Protein AF-A0A9J6GX56-F1 (afdb_monomer_lite)

Structure (mmCIF, N/CA/C/O backbone):
data_AF-A0A9J6GX56-F1
#
_entry.id   AF-A0A9J6GX56-F1
#
loop_
_atom_site.group_PDB
_atom_site.id
_atom_site.type_symbol
_atom_site.label_atom_id
_atom_site.label_alt_id
_atom_site.label_comp_id
_atom_site.label_asym_id
_atom_site.label_entity_id
_atom_site.label_seq_id
_atom_site.pdbx_PDB_ins_code
_atom_site.Cartn_x
_atom_site.Cartn_y
_atom_site.Cartn_z
_atom_site.occupancy
_atom_site.B_iso_or_equiv
_atom_site.auth_seq_id
_atom_site.auth_comp_id
_atom_site.auth_asym_id
_atom_site.auth_atom_id
_atom_site.pdbx_PDB_model_num
ATOM 1 N N . MET A 1 1 ? -12.631 -11.053 -4.986 1.00 43.00 1 MET A N 1
ATOM 2 C CA . MET A 1 1 ? -11.706 -10.300 -4.105 1.00 43.00 1 MET A CA 1
ATOM 3 C C . MET A 1 1 ? -10.296 -10.501 -4.627 1.00 43.00 1 MET A C 1
ATOM 5 O O . MET A 1 1 ? -9.894 -11.648 -4.752 1.00 43.00 1 MET A O 1
ATOM 9 N N . ALA A 1 2 ? -9.572 -9.436 -4.987 1.00 54.12 2 ALA A N 1
ATOM 10 C CA . ALA A 1 2 ? -8.165 -9.582 -5.364 1.00 54.12 2 ALA A CA 1
ATOM 11 C C . ALA A 1 2 ? -7.345 -10.023 -4.132 1.00 54.12 2 ALA A C 1
ATOM 13 O O . ALA A 1 2 ? -7.615 -9.522 -3.033 1.00 54.12 2 ALA A O 1
ATOM 14 N N . PRO A 1 3 ? -6.383 -10.951 -4.280 1.00 64.25 3 PRO A N 1
ATOM 15 C CA . PRO A 1 3 ? -5.550 -11.397 -3.170 1.00 64.25 3 PRO A CA 1
ATOM 16 C C . PRO A 1 3 ? -4.777 -10.218 -2.565 1.00 64.25 3 PRO A C 1
ATOM 18 O O . PRO A 1 3 ? -4.327 -9.308 -3.265 1.00 64.25 3 PRO A O 1
ATOM 21 N N . ARG A 1 4 ? -4.659 -10.202 -1.232 1.00 69.62 4 ARG A N 1
ATOM 22 C CA . ARG A 1 4 ? -3.858 -9.196 -0.522 1.00 69.62 4 ARG A CA 1
ATOM 23 C C . ARG A 1 4 ? -2.380 -9.510 -0.751 1.00 69.62 4 ARG A C 1
ATOM 25 O O . ARG A 1 4 ? -1.972 -10.627 -0.458 1.00 69.62 4 ARG A O 1
ATOM 32 N N . LEU A 1 5 ? -1.589 -8.522 -1.190 1.00 77.00 5 LEU A N 1
ATOM 33 C CA . LEU A 1 5 ? -0.141 -8.705 -1.330 1.00 77.00 5 LEU A CA 1
ATOM 34 C C . LEU A 1 5 ? 0.479 -9.158 -0.006 1.00 77.00 5 LEU A C 1
ATOM 36 O O . LEU A 1 5 ? 0.222 -8.576 1.060 1.00 77.00 5 LEU A O 1
ATOM 40 N N . THR A 1 6 ? 1.359 -10.142 -0.102 1.00 84.38 6 THR A N 1
ATOM 41 C CA . THR A 1 6 ? 2.263 -10.541 0.971 1.00 84.38 6 THR A CA 1
ATOM 42 C C . THR A 1 6 ? 3.278 -9.432 1.262 1.00 84.38 6 THR A C 1
ATOM 44 O O . THR A 1 6 ? 3.476 -8.486 0.494 1.00 84.38 6 THR A O 1
ATOM 47 N N . ARG A 1 7 ? 3.958 -9.530 2.408 1.00 81.88 7 ARG A N 1
ATOM 48 C CA . ARG A 1 7 ? 4.996 -8.562 2.795 1.00 81.88 7 ARG A CA 1
ATOM 49 C C . ARG A 1 7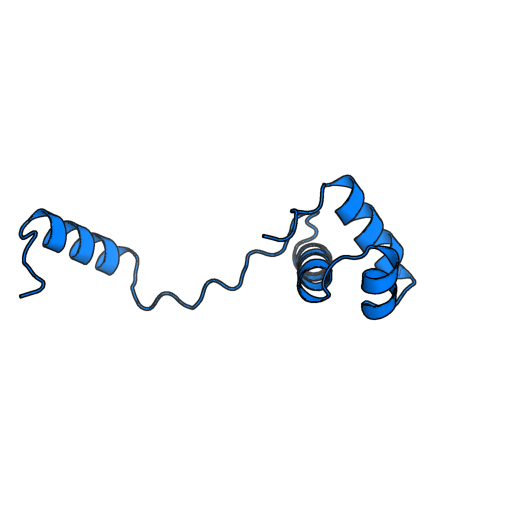 ? 6.174 -8.543 1.813 1.00 81.88 7 ARG A C 1
ATOM 51 O O . ARG A 1 7 ? 6.714 -7.472 1.555 1.00 81.88 7 ARG A O 1
ATOM 58 N N . GLN A 1 8 ? 6.554 -9.701 1.269 1.00 83.69 8 GLN A N 1
ATOM 59 C CA . GLN A 1 8 ? 7.635 -9.808 0.286 1.00 83.69 8 GLN A CA 1
ATOM 60 C C . GLN A 1 8 ? 7.258 -9.120 -1.029 1.00 83.69 8 GLN A C 1
ATOM 62 O O . GLN A 1 8 ? 8.028 -8.304 -1.530 1.00 83.69 8 GLN A O 1
ATOM 67 N N . GLU A 1 9 ? 6.044 -9.356 -1.529 1.00 85.31 9 GLU A N 1
ATOM 68 C CA . GLU A 1 9 ? 5.558 -8.730 -2.764 1.00 85.31 9 GLU A CA 1
ATOM 69 C C . GLU A 1 9 ? 5.447 -7.210 -2.636 1.00 85.31 9 GLU A C 1
ATOM 71 O O . GLU A 1 9 ? 5.840 -6.485 -3.546 1.00 85.31 9 GLU A O 1
ATOM 76 N N . LYS A 1 10 ? 4.993 -6.698 -1.484 1.00 85.56 10 LYS A N 1
ATOM 77 C CA . LYS A 1 10 ? 4.989 -5.248 -1.218 1.00 85.56 10 LYS A CA 1
ATOM 78 C C . LYS A 1 10 ? 6.388 -4.652 -1.310 1.00 85.56 10 LYS A C 1
ATOM 80 O O . LYS A 1 10 ? 6.562 -3.581 -1.882 1.00 85.56 10 LYS A O 1
ATOM 85 N N . ASN A 1 11 ? 7.380 -5.349 -0.763 1.00 86.06 11 ASN A N 1
ATOM 86 C CA . ASN A 1 11 ? 8.761 -4.886 -0.790 1.00 86.06 11 ASN A CA 1
ATOM 87 C C . ASN A 1 11 ? 9.319 -4.883 -2.223 1.00 86.06 11 ASN A C 1
ATOM 89 O O . ASN A 1 11 ? 9.990 -3.933 -2.618 1.00 86.06 11 ASN A O 1
ATOM 93 N N . ALA A 1 12 ? 8.977 -5.899 -3.023 1.00 85.94 12 ALA A N 1
ATOM 94 C CA . ALA A 1 12 ? 9.328 -5.953 -4.438 1.00 85.94 12 ALA A CA 1
ATOM 95 C C . ALA A 1 12 ? 8.703 -4.786 -5.226 1.00 85.94 12 ALA A C 1
ATOM 97 O O . ALA A 1 12 ? 9.416 -4.101 -5.956 1.00 85.94 12 ALA A O 1
ATOM 98 N N . VAL A 1 13 ? 7.411 -4.498 -5.019 1.00 86.56 13 VAL A N 1
ATOM 99 C CA . VAL A 1 13 ? 6.710 -3.350 -5.631 1.00 86.56 13 VAL A CA 1
ATOM 100 C C . VAL A 1 13 ? 7.400 -2.027 -5.282 1.00 86.56 13 VAL A C 1
ATOM 102 O O . VAL A 1 13 ? 7.608 -1.187 -6.153 1.00 86.56 13 VAL A O 1
ATOM 105 N N . ILE A 1 14 ? 7.797 -1.843 -4.020 1.00 86.56 14 ILE A N 1
ATOM 106 C CA . ILE A 1 14 ? 8.478 -0.622 -3.565 1.00 86.56 14 ILE A CA 1
ATOM 107 C C . ILE A 1 1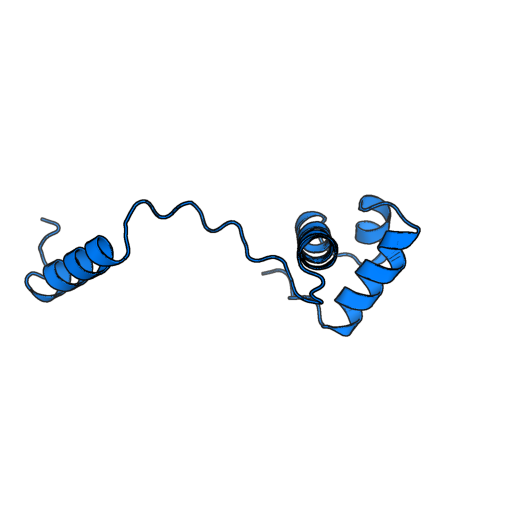4 ? 9.863 -0.478 -4.196 1.00 86.56 14 ILE A C 1
ATOM 109 O O . ILE A 1 14 ? 10.224 0.610 -4.643 1.00 86.56 14 ILE A O 1
ATOM 113 N N . LEU A 1 15 ? 10.639 -1.563 -4.245 1.00 87.94 15 LEU A N 1
ATOM 114 C CA . LEU A 1 15 ? 11.968 -1.559 -4.855 1.00 87.94 15 LEU A CA 1
ATOM 115 C C . LEU A 1 15 ? 11.893 -1.258 -6.354 1.00 87.94 15 LEU A C 1
ATOM 117 O O . LEU A 1 15 ? 12.634 -0.402 -6.833 1.00 87.94 15 LEU A O 1
ATOM 121 N N . MET A 1 16 ? 10.964 -1.891 -7.071 1.00 84.81 16 MET A N 1
ATOM 122 C CA . MET A 1 16 ? 10.744 -1.633 -8.495 1.00 84.81 16 MET A CA 1
ATOM 123 C C . MET A 1 16 ? 10.226 -0.210 -8.748 1.00 84.81 16 MET A C 1
ATOM 125 O O . MET A 1 16 ? 10.640 0.434 -9.709 1.00 84.81 16 MET A O 1
ATOM 129 N N . GLY A 1 17 ? 9.386 0.341 -7.867 1.00 84.62 17 GLY A N 1
ATOM 130 C CA . GLY A 1 17 ? 8.891 1.721 -7.957 1.00 84.62 17 GLY A CA 1
ATOM 131 C C . GLY A 1 17 ? 9.946 2.818 -7.847 1.00 84.62 17 GLY A C 1
ATOM 132 O O . GLY A 1 17 ? 9.669 3.955 -8.217 1.00 84.62 17 GLY A O 1
ATOM 133 N N . LYS A 1 18 ? 11.164 2.502 -7.389 1.00 82.12 18 LYS A N 1
ATOM 134 C CA . LYS A 1 18 ? 12.283 3.458 -7.399 1.00 82.12 18 LYS A CA 1
ATOM 135 C C . LYS A 1 18 ? 12.840 3.707 -8.801 1.00 82.12 18 LYS A C 1
ATOM 137 O O . LYS A 1 18 ? 13.465 4.738 -9.020 1.00 82.12 18 LYS A O 1
ATOM 142 N N . THR A 1 19 ? 12.648 2.767 -9.725 1.00 83.31 19 THR A N 1
ATOM 143 C CA . THR A 1 19 ? 13.271 2.785 -11.059 1.00 83.31 19 THR A CA 1
ATOM 144 C C . THR A 1 19 ? 12.265 2.711 -12.202 1.00 83.31 19 THR A C 1
ATOM 146 O O . THR A 1 19 ? 12.596 3.070 -13.328 1.00 83.31 19 THR A O 1
ATOM 149 N N . THR A 1 20 ? 11.039 2.257 -11.938 1.00 85.62 20 THR A N 1
ATOM 150 C CA . THR A 1 20 ? 10.011 2.023 -12.960 1.00 85.62 20 THR A CA 1
ATOM 151 C C . THR A 1 20 ? 8.729 2.794 -12.667 1.00 85.62 20 THR A C 1
ATOM 153 O O . THR A 1 20 ? 8.395 3.087 -11.519 1.00 85.62 20 THR A O 1
ATOM 156 N N . SER A 1 21 ? 7.980 3.117 -13.725 1.00 85.75 21 SER A N 1
ATOM 157 C CA . SER A 1 21 ? 6.687 3.794 -13.602 1.00 85.75 21 SER A CA 1
ATOM 158 C C . SER A 1 21 ? 5.636 2.886 -12.949 1.00 85.75 21 SER A C 1
ATOM 160 O O . SER A 1 21 ? 5.745 1.657 -12.957 1.00 85.75 21 SER A O 1
ATOM 162 N N . GLN A 1 22 ? 4.571 3.474 -12.395 1.00 83.69 22 GLN A N 1
ATOM 163 C CA . GLN A 1 22 ? 3.492 2.694 -11.771 1.00 83.69 22 GLN A CA 1
ATOM 164 C C . GLN A 1 22 ? 2.814 1.733 -12.763 1.00 83.69 22 GLN A C 1
ATOM 166 O O . GLN A 1 22 ? 2.491 0.607 -12.394 1.00 83.69 22 GLN A O 1
ATOM 171 N N . GLY A 1 23 ? 2.664 2.134 -14.031 1.00 84.75 23 GLY A N 1
ATOM 172 C CA . GLY A 1 23 ? 2.127 1.266 -15.085 1.00 84.75 23 GLY A CA 1
ATOM 173 C C . GLY A 1 23 ? 3.023 0.061 -15.377 1.00 84.75 23 GLY A C 1
ATOM 174 O O . GLY A 1 23 ? 2.528 -1.062 -15.453 1.00 84.75 23 GLY A O 1
ATOM 175 N N . ALA A 1 24 ? 4.343 0.269 -15.450 1.00 85.44 24 ALA A N 1
ATOM 176 C CA . ALA A 1 24 ? 5.308 -0.818 -15.619 1.00 85.44 24 ALA A CA 1
ATOM 177 C C . ALA A 1 24 ? 5.303 -1.780 -14.417 1.00 85.44 24 ALA A C 1
ATOM 179 O O . ALA A 1 24 ? 5.343 -2.993 -14.601 1.00 85.44 24 ALA A O 1
ATOM 180 N N . ASN A 1 25 ? 5.153 -1.258 -13.196 1.00 85.69 25 ASN A N 1
ATOM 181 C CA . ASN A 1 25 ? 4.989 -2.074 -11.990 1.00 85.69 25 ASN A CA 1
ATOM 182 C C . ASN A 1 25 ? 3.725 -2.938 -12.018 1.00 85.69 25 ASN A C 1
ATOM 184 O O . ASN A 1 25 ? 3.768 -4.103 -11.625 1.00 85.69 25 ASN A O 1
ATOM 188 N N . CYS A 1 26 ? 2.601 -2.395 -12.488 1.00 86.50 26 CYS A N 1
ATOM 189 C CA . CYS A 1 26 ? 1.364 -3.167 -12.628 1.00 86.50 26 CYS A CA 1
ATOM 190 C C . CYS A 1 26 ? 1.533 -4.303 -13.637 1.00 86.50 26 CYS A C 1
ATOM 192 O O . CYS A 1 26 ? 1.136 -5.429 -13.357 1.00 86.50 26 CYS A O 1
ATOM 194 N N . ALA A 1 27 ? 2.170 -4.026 -14.778 1.00 85.50 27 ALA A N 1
ATOM 195 C CA . ALA A 1 27 ? 2.453 -5.041 -15.788 1.00 85.50 27 ALA A CA 1
ATOM 196 C C . ALA A 1 27 ? 3.405 -6.132 -15.263 1.00 85.50 27 ALA A C 1
ATOM 198 O O . ALA A 1 27 ? 3.166 -7.311 -15.496 1.00 85.50 27 ALA A O 1
ATOM 199 N N . ALA A 1 28 ? 4.443 -5.751 -14.512 1.00 85.06 28 ALA A N 1
ATOM 200 C CA . ALA A 1 28 ? 5.428 -6.684 -13.964 1.00 85.06 28 ALA A CA 1
ATOM 201 C C . ALA A 1 28 ? 4.875 -7.561 -12.829 1.00 85.06 28 ALA A C 1
ATOM 203 O O . ALA A 1 28 ? 5.286 -8.707 -12.675 1.00 85.06 28 ALA A O 1
ATOM 204 N N . THR A 1 29 ? 3.961 -7.025 -12.019 1.00 82.00 29 THR A N 1
ATOM 205 C CA . THR A 1 29 ? 3.454 -7.711 -10.819 1.00 82.00 29 THR A CA 1
ATOM 206 C C . THR A 1 29 ? 2.072 -8.329 -10.996 1.00 82.00 29 THR A C 1
ATOM 208 O O . THR A 1 29 ? 1.631 -9.088 -10.138 1.00 82.00 29 THR A O 1
ATOM 211 N N . GLY A 1 30 ? 1.362 -7.993 -12.077 1.00 85.06 30 GLY A N 1
ATOM 212 C CA . GLY A 1 30 ? -0.014 -8.429 -12.322 1.00 85.06 30 GLY A CA 1
ATOM 213 C C . GLY A 1 30 ? -1.046 -7.803 -11.376 1.00 85.06 30 GLY A C 1
ATOM 214 O O . GLY A 1 30 ? -2.226 -8.151 -11.440 1.00 85.06 30 GLY A O 1
ATOM 215 N N . TYR A 1 31 ? -0.636 -6.882 -10.495 1.00 84.94 31 TYR A N 1
ATOM 216 C CA . TYR A 1 31 ? -1.537 -6.242 -9.545 1.00 84.94 31 TYR A CA 1
ATOM 217 C C . TYR A 1 31 ? -2.218 -5.000 -10.136 1.00 84.94 31 TYR A C 1
ATOM 219 O O . TYR A 1 31 ? -1.602 -4.244 -10.891 1.00 84.94 31 TYR A O 1
ATOM 227 N N . PRO A 1 32 ? -3.477 -4.721 -9.745 1.00 85.81 32 PRO A N 1
ATOM 228 C CA . PRO A 1 32 ? -4.171 -3.509 -10.161 1.00 85.81 32 PRO A CA 1
ATOM 229 C C . PRO A 1 32 ? -3.449 -2.234 -9.708 1.00 85.81 32 PRO A C 1
ATOM 231 O O . PRO A 1 32 ? -2.954 -2.156 -8.579 1.00 85.81 32 PRO A O 1
ATOM 234 N N . MET A 1 33 ? -3.521 -1.187 -10.536 1.00 86.38 33 MET A N 1
ATOM 235 C CA . MET A 1 33 ? -2.941 0.136 -10.257 1.00 86.38 33 MET A CA 1
ATOM 236 C C . MET A 1 33 ? -3.367 0.701 -8.899 1.00 86.38 33 MET A C 1
ATOM 238 O O . MET A 1 33 ? -2.546 1.241 -8.163 1.00 86.38 33 MET A O 1
ATOM 242 N N . ALA A 1 34 ? -4.634 0.522 -8.516 1.00 84.75 34 ALA A N 1
ATOM 243 C CA . ALA A 1 34 ? -5.141 0.968 -7.220 1.00 84.75 34 ALA A CA 1
ATOM 244 C C . ALA A 1 34 ? -4.413 0.303 -6.038 1.00 84.75 34 ALA A C 1
ATOM 246 O O . ALA A 1 34 ? -4.153 0.945 -5.022 1.00 84.75 34 ALA A O 1
ATOM 247 N N . THR A 1 35 ? -4.061 -0.976 -6.169 1.00 85.19 35 THR A N 1
ATOM 248 C CA . THR A 1 35 ? -3.356 -1.732 -5.132 1.00 85.19 35 THR A CA 1
ATOM 249 C C . THR A 1 35 ? -1.905 -1.281 -5.023 1.00 85.19 35 THR A C 1
ATOM 251 O O . THR A 1 35 ? -1.435 -0.995 -3.923 1.00 85.19 35 THR A O 1
ATOM 254 N N . VAL A 1 36 ? -1.222 -1.145 -6.161 1.00 86.56 36 VAL A N 1
ATOM 255 C CA . VAL A 1 36 ? 0.154 -0.635 -6.234 1.00 86.56 36 VAL A CA 1
ATOM 256 C C . VAL A 1 36 ? 0.236 0.785 -5.657 1.00 86.56 36 VAL A C 1
ATOM 258 O O . VAL A 1 36 ? 1.096 1.072 -4.826 1.00 86.56 36 VAL A O 1
ATOM 261 N N . ASN A 1 37 ? -0.723 1.652 -5.995 1.00 88.06 37 ASN A N 1
ATOM 262 C CA . ASN A 1 37 ? -0.799 3.012 -5.464 1.00 88.06 37 ASN A CA 1
ATOM 263 C C . ASN A 1 37 ? -1.002 3.032 -3.938 1.00 88.06 37 ASN A C 1
ATOM 265 O O . ASN A 1 37 ? -0.335 3.794 -3.246 1.00 88.06 37 ASN A O 1
ATOM 269 N N . LYS A 1 38 ? -1.850 2.157 -3.376 1.00 84.25 38 LYS A N 1
ATOM 270 C CA . LYS A 1 38 ? -2.020 2.043 -1.913 1.00 84.25 38 LYS A CA 1
ATOM 271 C C . LYS A 1 38 ? -0.730 1.646 -1.197 1.00 84.25 38 LYS A C 1
ATOM 273 O O . LYS A 1 38 ? -0.476 2.140 -0.102 1.00 84.25 38 LYS A O 1
ATOM 278 N N . VAL A 1 39 ? 0.073 0.762 -1.789 1.00 85.94 39 VAL A N 1
ATOM 279 C CA . VAL A 1 39 ? 1.378 0.376 -1.227 1.00 85.94 39 VAL A CA 1
ATOM 280 C C . VAL A 1 39 ? 2.351 1.553 -1.288 1.00 85.94 39 VAL A C 1
ATOM 282 O O . VAL A 1 39 ? 2.984 1.870 -0.283 1.00 85.94 39 VAL A O 1
ATOM 285 N N . PHE A 1 40 ? 2.424 2.257 -2.422 1.00 85.75 40 PHE A N 1
ATOM 286 C CA . PHE A 1 40 ? 3.278 3.441 -2.544 1.00 85.75 40 PHE A CA 1
ATOM 287 C C . PHE A 1 40 ? 2.870 4.563 -1.595 1.00 85.75 40 PHE A C 1
ATOM 289 O O . PHE A 1 40 ? 3.736 5.168 -0.972 1.00 85.75 40 PHE A O 1
ATOM 296 N N . GLN A 1 41 ? 1.574 4.830 -1.436 1.00 85.38 41 GLN A N 1
ATOM 297 C CA . GLN A 1 41 ? 1.111 5.868 -0.519 1.00 85.38 41 GLN A CA 1
ATOM 298 C C . GLN A 1 41 ? 1.470 5.551 0.931 1.00 85.38 41 GLN A C 1
ATOM 300 O O . GLN A 1 41 ? 2.018 6.420 1.603 1.00 85.38 41 GLN A O 1
ATOM 305 N N . ALA A 1 42 ? 1.239 4.321 1.396 1.00 84.3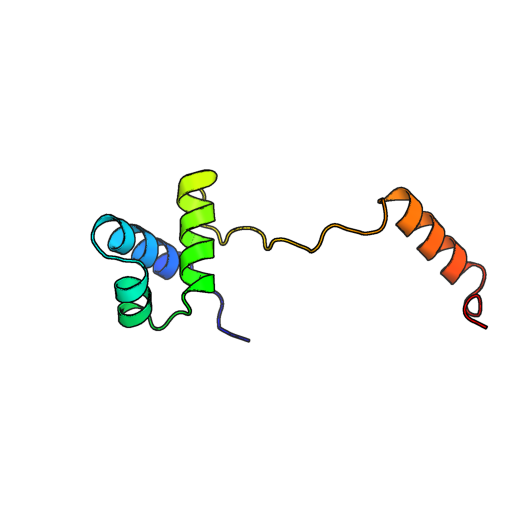1 42 ALA A N 1
ATOM 306 C CA . ALA A 1 42 ? 1.650 3.919 2.742 1.00 84.31 42 ALA A CA 1
ATOM 307 C C . ALA A 1 42 ? 3.169 4.002 2.935 1.00 84.31 42 ALA A C 1
ATOM 309 O O . ALA A 1 42 ? 3.643 4.458 3.975 1.00 84.31 42 ALA A O 1
ATOM 310 N N . TYR A 1 43 ? 3.947 3.609 1.926 1.00 85.69 43 TYR A N 1
ATOM 311 C CA . TYR A 1 43 ? 5.399 3.647 2.029 1.00 85.69 43 TYR A CA 1
ATOM 312 C C . TYR A 1 43 ? 5.952 5.079 2.026 1.00 85.69 43 TYR A C 1
ATOM 314 O O . TYR A 1 43 ? 6.721 5.432 2.915 1.00 85.69 43 TYR A O 1
ATOM 322 N N . TYR A 1 44 ? 5.547 5.925 1.075 1.00 82.69 44 TYR A N 1
ATOM 323 C CA . TYR A 1 44 ? 6.091 7.280 0.938 1.00 82.69 44 TYR A CA 1
ATOM 324 C C . TYR A 1 44 ? 5.539 8.274 1.961 1.00 82.69 44 TYR A C 1
ATOM 326 O O . TYR A 1 44 ? 6.274 9.164 2.377 1.00 82.69 44 TYR A O 1
ATOM 334 N N . LYS A 1 45 ? 4.266 8.153 2.363 1.00 81.75 45 LYS A N 1
ATOM 335 C CA . LYS A 1 45 ? 3.659 9.085 3.327 1.00 81.75 45 LYS A CA 1
ATOM 336 C C . LYS A 1 45 ? 3.878 8.664 4.776 1.00 81.75 45 LYS A C 1
A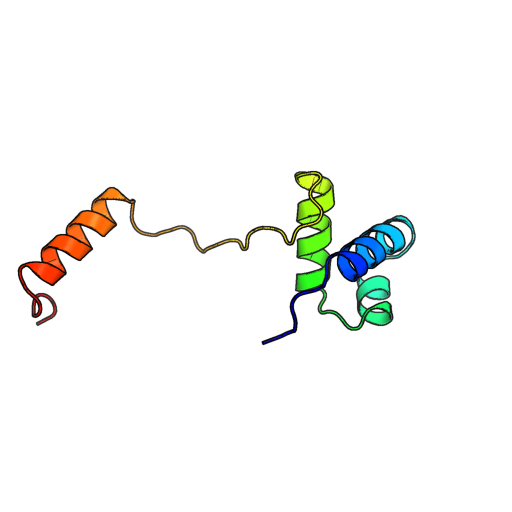TOM 338 O O . LYS A 1 45 ? 4.007 9.525 5.636 1.00 81.75 45 LYS A O 1
ATOM 343 N N . GLU A 1 46 ? 3.894 7.361 5.053 1.00 76.94 46 GLU A N 1
ATOM 344 C CA . GLU A 1 46 ? 3.872 6.841 6.428 1.00 76.94 46 GLU A CA 1
ATOM 345 C C . GLU A 1 46 ? 5.124 6.027 6.788 1.00 76.94 46 GLU A C 1
ATOM 347 O O . GLU A 1 46 ? 5.289 5.653 7.948 1.00 76.94 46 GLU A O 1
ATOM 352 N N . GLY A 1 47 ? 5.996 5.712 5.819 1.00 79.81 47 GLY A N 1
ATOM 353 C CA . GLY A 1 47 ? 7.181 4.873 6.032 1.00 79.81 47 GLY A CA 1
ATOM 354 C C . GLY A 1 47 ? 6.856 3.405 6.328 1.00 79.81 47 GLY A C 1
ATOM 355 O O . GLY A 1 47 ? 7.716 2.664 6.806 1.00 79.81 47 GLY A O 1
ATOM 356 N N . ARG A 1 48 ? 5.614 2.962 6.083 1.00 77.00 48 ARG A N 1
ATOM 357 C CA . ARG A 1 48 ? 5.140 1.625 6.467 1.00 77.00 48 ARG A CA 1
ATOM 358 C C . ARG A 1 48 ? 5.113 0.672 5.283 1.00 77.00 48 ARG A C 1
ATOM 360 O O . ARG A 1 48 ? 4.636 0.996 4.201 1.00 77.00 48 ARG A O 1
ATOM 367 N N . LEU A 1 49 ? 5.515 -0.572 5.536 1.00 74.94 49 LEU A N 1
ATOM 368 C CA . LEU A 1 49 ? 5.329 -1.710 4.626 1.00 74.94 49 LEU A CA 1
ATOM 369 C C . LEU A 1 49 ? 3.926 -2.323 4.793 1.00 74.94 49 LEU A C 1
ATOM 371 O O . LEU A 1 49 ? 3.761 -3.518 5.046 1.00 74.94 49 LEU A O 1
ATOM 375 N N . ALA A 1 50 ? 2.906 -1.478 4.676 1.00 72.31 50 ALA A N 1
ATOM 376 C CA . ALA A 1 50 ? 1.497 -1.841 4.765 1.00 72.31 50 ALA A CA 1
ATOM 377 C C . ALA A 1 50 ? 0.747 -1.350 3.518 1.00 72.31 50 ALA A C 1
ATOM 379 O O . ALA A 1 50 ? 1.301 -0.639 2.688 1.00 72.31 50 ALA A O 1
ATOM 380 N N . ASN A 1 51 ? -0.511 -1.763 3.362 1.00 64.06 51 ASN A N 1
ATOM 381 C CA . ASN A 1 51 ? -1.385 -1.080 2.409 1.00 64.06 51 ASN A CA 1
ATOM 382 C C . ASN A 1 51 ? -1.873 0.202 3.082 1.00 64.06 51 ASN A C 1
ATOM 384 O O . ASN A 1 51 ? -2.188 0.147 4.271 1.00 64.06 51 ASN A O 1
ATOM 388 N N . ALA A 1 52 ? -1.984 1.304 2.337 1.00 60.75 52 ALA A N 1
ATOM 389 C CA . ALA A 1 52 ? -2.648 2.494 2.856 1.00 60.75 52 ALA A CA 1
ATOM 390 C C . ALA A 1 52 ? -4.053 2.118 3.332 1.00 60.75 52 ALA A C 1
ATOM 392 O O . ALA A 1 52 ? -4.740 1.312 2.683 1.00 60.75 52 ALA A O 1
ATOM 393 N N . VAL A 1 53 ? -4.447 2.688 4.474 1.00 64.50 53 VAL A N 1
ATOM 394 C CA . VAL A 1 53 ? -5.824 2.596 4.959 1.00 64.50 53 VAL A CA 1
ATOM 395 C C . VAL A 1 53 ? -6.715 3.079 3.817 1.00 64.50 53 VAL A C 1
ATOM 397 O O . VAL A 1 53 ? -6.385 4.050 3.132 1.00 64.50 53 VAL A O 1
ATOM 400 N N . GLY A 1 54 ? -7.777 2.330 3.513 1.00 58.62 54 GLY A N 1
ATOM 401 C CA . GLY A 1 54 ? -8.743 2.805 2.531 1.00 58.62 54 GLY A CA 1
ATOM 402 C C . GLY A 1 54 ? -9.238 4.181 2.966 1.00 58.62 54 GLY A C 1
ATOM 403 O O . GLY A 1 54 ? -9.356 4.428 4.162 1.00 58.62 54 GLY A O 1
ATOM 404 N N . ASN A 1 55 ? -9.518 5.072 2.014 1.00 56.62 55 ASN A N 1
ATOM 405 C CA . ASN A 1 55 ? -10.397 6.189 2.325 1.00 56.62 55 ASN A CA 1
ATOM 406 C C . ASN A 1 55 ? -11.757 5.563 2.628 1.00 56.62 55 ASN A C 1
ATOM 408 O O . ASN A 1 55 ? -12.548 5.328 1.713 1.00 56.62 55 ASN A O 1
ATOM 412 N N . ASP A 1 56 ? -11.984 5.206 3.889 1.00 57.53 56 ASP A N 1
ATOM 413 C CA . ASP A 1 56 ? -13.330 4.983 4.370 1.00 57.53 56 ASP A CA 1
ATOM 414 C C . ASP A 1 56 ? -14.086 6.270 4.053 1.00 57.53 56 ASP A C 1
ATOM 416 O O . ASP A 1 56 ? -13.569 7.379 4.238 1.00 57.53 56 ASP A O 1
ATOM 420 N N . SER A 1 57 ? -15.263 6.120 3.448 1.00 62.38 57 SER A N 1
ATOM 421 C CA . SER A 1 57 ? -16.102 7.282 3.171 1.00 62.38 57 SER A CA 1
ATOM 422 C C . SER A 1 57 ? -16.281 8.056 4.477 1.00 62.38 57 SER A C 1
ATOM 424 O O . SER A 1 57 ? -16.393 7.416 5.530 1.00 62.38 57 SER A O 1
ATOM 426 N N . PRO A 1 58 ? -16.252 9.400 4.442 1.00 66.69 58 PRO A N 1
ATOM 427 C CA . PRO A 1 58 ? -16.435 10.189 5.649 1.00 66.69 58 PRO A CA 1
ATOM 428 C C . PRO A 1 58 ? -17.695 9.697 6.357 1.00 66.69 58 PRO A C 1
ATOM 430 O O . PRO A 1 58 ? -18.751 9.578 5.732 1.00 66.69 58 PRO A O 1
ATOM 433 N N . ARG A 1 59 ? -17.556 9.323 7.633 1.00 68.06 59 ARG A N 1
ATOM 434 C CA . ARG A 1 59 ? -18.698 8.852 8.417 1.00 68.06 59 ARG A CA 1
ATOM 435 C C . ARG A 1 59 ? -19.708 9.990 8.476 1.00 68.06 59 ARG A C 1
ATOM 437 O O . ARG A 1 59 ? -19.347 11.110 8.826 1.00 68.06 59 ARG A O 1
ATOM 444 N N . SER A 1 60 ? -20.953 9.700 8.113 1.00 78.62 60 SER A N 1
ATOM 445 C CA . SER A 1 60 ? -22.052 10.659 8.255 1.00 78.62 60 SER A CA 1
ATOM 446 C C . SER A 1 60 ? -22.431 10.887 9.718 1.00 78.62 60 SER A C 1
ATOM 448 O O . SER A 1 60 ? -23.067 11.888 10.015 1.00 78.62 60 SER A O 1
ATOM 450 N N . THR A 1 61 ? -22.028 9.975 10.604 1.00 79.62 61 THR A N 1
ATOM 451 C CA . THR A 1 61 ? -22.304 9.991 12.038 1.00 79.62 61 THR A CA 1
ATOM 452 C C . THR A 1 61 ? -21.017 10.072 12.854 1.00 79.62 61 THR A C 1
ATOM 454 O O . THR A 1 61 ? -19.965 9.522 12.502 1.00 79.62 61 THR A O 1
ATOM 457 N N . THR A 1 62 ? -21.110 10.770 13.977 1.00 85.69 62 THR A N 1
ATOM 458 C CA . THR A 1 62 ? -20.137 10.743 15.065 1.00 85.69 62 THR A CA 1
ATOM 459 C C . THR A 1 62 ? -20.245 9.433 15.853 1.00 85.69 62 THR A C 1
ATOM 461 O O . THR A 1 62 ? -21.239 8.711 15.782 1.00 85.69 62 THR A O 1
ATOM 464 N N . ALA A 1 63 ? -19.213 9.116 16.640 1.00 84.00 63 ALA A N 1
ATOM 465 C CA . ALA A 1 63 ? -19.207 7.905 17.464 1.00 84.00 63 ALA A CA 1
ATOM 466 C C . ALA A 1 63 ? -20.315 7.895 18.535 1.00 84.00 63 ALA A C 1
ATOM 468 O O . ALA A 1 63 ? -20.771 6.826 18.928 1.00 84.00 63 ALA A O 1
ATOM 469 N N . GLU A 1 64 ? -20.731 9.071 19.007 1.00 88.25 64 GLU A N 1
ATOM 470 C CA . GLU A 1 64 ? -21.814 9.228 19.981 1.00 88.25 64 GLU A CA 1
ATOM 471 C C . GLU A 1 64 ? -23.185 8.998 19.329 1.00 88.25 64 GLU A C 1
ATOM 473 O O . GLU A 1 64 ? -24.003 8.250 19.860 1.00 88.25 64 GLU A O 1
ATOM 478 N N . GLU A 1 65 ? -23.400 9.528 18.123 1.00 86.06 65 GLU A N 1
ATOM 479 C CA . GLU A 1 65 ? -24.626 9.284 17.354 1.00 86.06 65 GLU A CA 1
ATOM 480 C C . GLU A 1 65 ? -24.808 7.799 17.022 1.00 86.06 65 GLU A C 1
ATOM 482 O O . GLU A 1 65 ? -25.913 7.279 17.141 1.00 86.06 65 GLU A O 1
ATOM 487 N N . ASP A 1 66 ? -23.733 7.078 16.692 1.00 84.81 66 ASP A N 1
ATOM 488 C CA . ASP A 1 66 ? -23.801 5.627 16.479 1.00 84.81 66 ASP A CA 1
ATOM 489 C C . ASP A 1 66 ? -24.199 4.865 17.752 1.00 84.81 66 ASP A C 1
ATOM 491 O O . ASP A 1 66 ? -24.935 3.878 17.682 1.00 84.81 66 ASP A O 1
ATOM 495 N N . GLN A 1 67 ? -23.736 5.319 18.922 1.00 84.81 67 GLN A N 1
ATOM 496 C CA . GLN A 1 67 ? -24.141 4.734 20.201 1.00 84.81 67 GLN A CA 1
ATOM 497 C C . GLN A 1 67 ? -25.624 4.982 20.471 1.00 84.81 67 GLN A C 1
ATOM 499 O O . GLN A 1 67 ? -26.312 4.068 20.923 1.00 84.81 67 GLN A O 1
ATOM 504 N N . TRP A 1 68 ? -26.134 6.174 20.155 1.00 86.62 68 TRP A N 1
ATOM 505 C CA . TRP A 1 68 ? -27.558 6.482 20.284 1.00 86.62 68 TRP A CA 1
ATOM 506 C C . TRP A 1 68 ? -28.418 5.705 19.292 1.00 86.62 68 TRP A C 1
ATOM 508 O O . TRP A 1 68 ? -29.448 5.173 19.691 1.00 86.62 68 TRP A O 1
ATOM 518 N N . ILE A 1 69 ? -27.986 5.565 18.036 1.00 83.94 69 ILE A N 1
ATOM 519 C CA . ILE A 1 69 ? -28.670 4.745 17.026 1.00 83.94 69 ILE A CA 1
ATOM 520 C C . ILE A 1 69 ? -28.714 3.282 17.480 1.00 83.94 69 ILE A C 1
ATOM 522 O O . ILE A 1 69 ? -29.767 2.648 17.429 1.00 83.94 69 ILE A O 1
ATOM 526 N N . GLY A 1 70 ? -27.590 2.754 17.972 1.00 81.25 70 GLY A N 1
ATOM 527 C CA . GLY A 1 70 ? -27.517 1.402 18.521 1.00 81.25 70 GLY A CA 1
ATOM 528 C C . GLY A 1 70 ? -28.427 1.216 19.736 1.00 81.25 70 GLY A C 1
ATOM 529 O O . GLY A 1 70 ? -29.168 0.239 19.800 1.00 81.25 70 GLY A O 1
ATOM 530 N N . ALA A 1 71 ? -28.421 2.164 20.676 1.00 82.62 71 ALA A N 1
ATOM 531 C CA . ALA A 1 71 ? -29.291 2.130 21.848 1.00 82.62 71 ALA A CA 1
ATOM 532 C C . ALA A 1 71 ? -30.776 2.196 21.461 1.00 82.62 71 ALA A C 1
A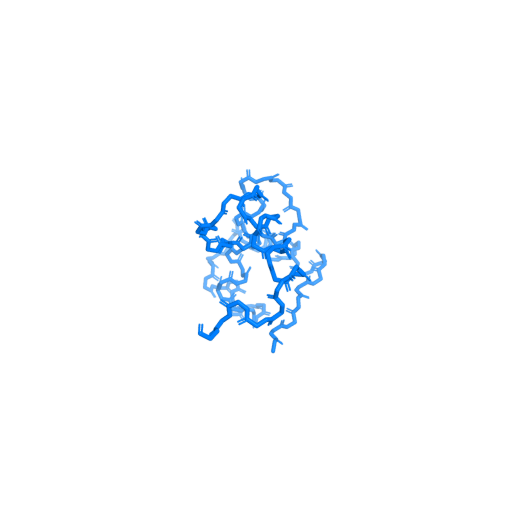TOM 534 O O . ALA A 1 71 ? -31.563 1.405 21.975 1.00 82.62 71 ALA A O 1
ATOM 535 N N . ALA A 1 72 ? -31.137 3.071 20.518 1.00 80.69 72 ALA A N 1
ATOM 536 C CA . ALA A 1 72 ? -32.498 3.223 20.016 1.00 80.69 72 ALA A CA 1
ATOM 537 C C . ALA A 1 72 ? -33.003 1.938 19.342 1.00 80.69 72 ALA A C 1
ATOM 539 O O . ALA A 1 72 ? -34.099 1.478 19.650 1.00 80.69 72 ALA A O 1
ATOM 540 N N . ALA A 1 73 ? -32.175 1.308 18.502 1.00 76.12 73 ALA A N 1
ATOM 541 C CA . ALA A 1 73 ? -32.494 0.033 17.857 1.00 76.12 73 ALA A CA 1
ATOM 542 C C . ALA A 1 73 ? -32.626 -1.138 18.851 1.00 76.12 73 ALA A C 1
ATOM 544 O O . ALA A 1 73 ? -33.362 -2.088 18.594 1.00 76.12 73 ALA A O 1
ATOM 545 N N . VAL A 1 74 ? -31.917 -1.092 19.984 1.00 78.62 74 VAL A N 1
ATOM 546 C CA . VAL A 1 74 ? -32.039 -2.095 21.057 1.00 78.62 74 VAL A CA 1
ATOM 547 C C . VAL A 1 74 ? -33.292 -1.858 21.902 1.00 78.62 74 VAL A C 1
ATOM 549 O O . VAL A 1 74 ? -33.937 -2.823 22.309 1.00 78.62 74 VAL A O 1
ATOM 552 N N . SER A 1 75 ? -33.642 -0.598 22.174 1.00 79.12 75 SER A N 1
ATOM 553 C CA . SER A 1 75 ? -34.830 -0.245 22.958 1.00 79.12 75 SER A CA 1
ATOM 554 C C . SER A 1 75 ? -36.136 -0.405 22.184 1.00 79.12 75 SER A C 1
ATOM 556 O O . SER A 1 75 ? -37.149 -0.764 22.778 1.00 79.12 75 SER A O 1
ATOM 558 N N . ASP A 1 76 ? -36.110 -0.163 20.874 1.00 73.12 76 ASP A N 1
ATOM 559 C CA . ASP A 1 76 ? -37.244 -0.356 19.981 1.00 73.12 76 ASP A CA 1
ATOM 560 C C . ASP A 1 76 ? -36.757 -0.986 18.663 1.00 73.12 76 ASP A C 1
ATOM 562 O O . ASP A 1 76 ? -36.312 -0.293 17.744 1.00 73.12 76 ASP A O 1
ATOM 566 N N . PRO A 1 77 ? -36.830 -2.322 18.549 1.00 68.38 77 PRO A N 1
ATOM 567 C CA . PRO A 1 77 ? -36.412 -3.039 17.347 1.00 68.38 77 PRO A CA 1
ATOM 568 C C . PRO A 1 77 ? -37.243 -2.697 16.101 1.00 68.38 77 PRO A C 1
ATOM 570 O O . PRO A 1 77 ? -36.847 -3.065 14.994 1.00 68.38 77 PRO A O 1
ATOM 573 N N . PHE A 1 78 ? -38.389 -2.027 16.269 1.00 76.75 78 PHE A N 1
ATOM 574 C CA . PHE A 1 78 ? -39.298 -1.625 15.198 1.00 76.75 78 PHE A CA 1
ATOM 575 C C . PHE A 1 78 ? -39.284 -0.116 14.956 1.00 76.75 78 PHE A C 1
ATOM 577 O O . PHE A 1 78 ? -40.165 0.381 14.268 1.00 76.75 78 PHE A O 1
ATOM 584 N N . LEU A 1 79 ? -38.269 0.618 15.424 1.00 67.81 79 LEU A N 1
ATOM 585 C CA . LEU A 1 79 ? -38.139 2.070 15.209 1.00 67.81 79 LEU A CA 1
ATOM 586 C C . LEU A 1 79 ? -38.127 2.500 13.716 1.00 67.81 79 LEU A C 1
ATOM 588 O O . LEU A 1 79 ? -38.023 3.683 13.407 1.00 67.81 79 LEU A O 1
ATOM 592 N N . SER A 1 80 ? -38.176 1.545 12.785 1.00 62.31 80 SER A N 1
ATOM 593 C CA . SER A 1 80 ? -38.192 1.725 11.336 1.00 62.31 80 SER A CA 1
ATOM 594 C C . SER A 1 80 ? -39.582 1.679 10.676 1.00 62.31 80 SER A C 1
ATOM 596 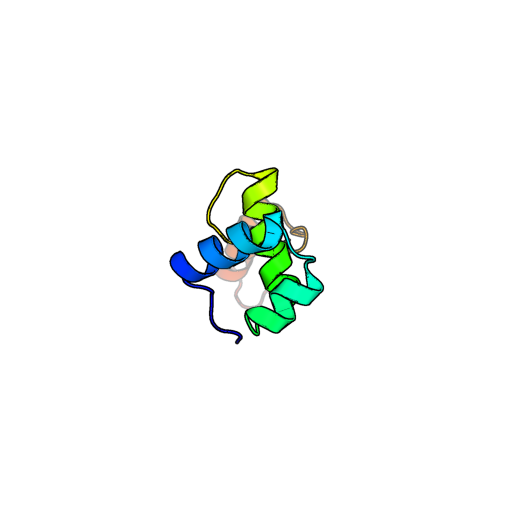O O . SER A 1 80 ? -39.617 1.721 9.443 1.00 62.31 80 SER A O 1
ATOM 598 N N . VAL A 1 81 ? -40.697 1.583 11.427 1.00 50.09 81 VAL A N 1
ATOM 599 C CA . VAL A 1 81 ? -42.067 1.701 10.859 1.00 50.09 81 VAL A CA 1
ATOM 600 C C . VAL A 1 81 ? -42.561 3.139 10.772 1.00 50.09 81 VAL A C 1
ATOM 602 O O . VAL A 1 81 ? -42.410 3.884 11.764 1.00 50.09 81 VAL A O 1
#

Organism: Haemaphysalis longicornis (NCBI:txid44386)

Foldseek 3Di:
DPDQDDLVLLVVLVVVVVPDDLVVSCVVSVDDSQQSVQSVCCCVVPVDSHGHDPPPPPDPDDPVVVVVVVVVCVVPVVPPD

pLDDT: mean 78.63, std 10.12, range [43.0, 88.25]

Secondary structure (DSSP, 8-state):
-PPPPPHHHHHHHHHHHTTS-HHHHHHHH---HHHHHHHHHHHHHH--SSPPPP-PPPPSS-HHHHHHHHHHHHH-TTTT-

Radius of gyration: 19.75 Å; chains: 1; bounding box: 55×22×39 Å

Sequence (81 aa):
MAPRLTRQEKNAVILMGKTTSQGANCAATGYPMATVNKVFQAYYKEGRLANAVGNDSPRSTTAEEDQWIGAAAVSDPFLSV